Protein AF-A0AAD9UK07-F1 (afdb_monomer_lite)

Foldseek 3Di:
DDPPDDPDDKDWDKDDDVVVHFAFDPVLPDVVVPDPVPTDTQIFTPDMPPCQDPVDHDDRVVVSCVVSPPPRPPDD

InterPro domains:
  IPR047278 DENN domain-containing protein 5A/B [PTHR46070] (4-67)

Structure (mmCIF, N/CA/C/O backbone):
data_AF-A0AAD9UK07-F1
#
_entry.id   AF-A0AAD9UK07-F1
#
loop_
_atom_site.group_PDB
_atom_site.id
_atom_site.type_symbol
_atom_site.label_atom_id
_atom_site.label_alt_id
_atom_site.label_comp_id
_atom_site.label_asym_id
_atom_site.label_entity_id
_atom_site.label_seq_id
_atom_site.pdbx_PDB_ins_code
_atom_site.Cartn_x
_atom_site.Cartn_y
_atom_site.Cartn_z
_atom_site.occupancy
_atom_site.B_iso_or_equiv
_atom_site.auth_seq_id
_atom_site.auth_comp_id
_atom_site.auth_asym_id
_atom_site.auth_atom_id
_atom_site.pdbx_PDB_model_num
ATOM 1 N N . MET A 1 1 ? -15.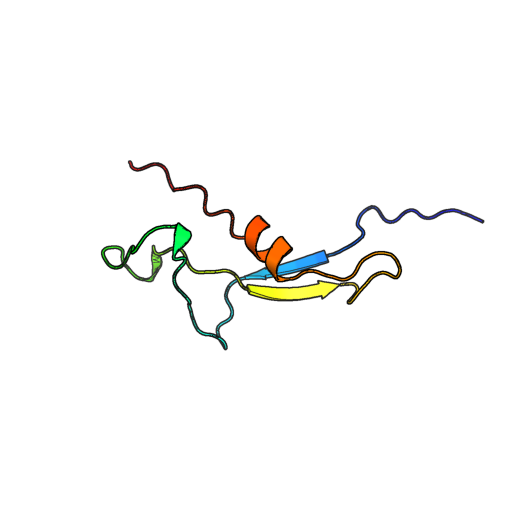993 0.967 35.239 1.00 45.06 1 MET A N 1
ATOM 2 C CA . MET A 1 1 ? -15.880 1.162 33.781 1.00 45.06 1 MET A CA 1
ATOM 3 C C . MET A 1 1 ? -14.479 0.733 33.395 1.00 45.06 1 MET A C 1
ATOM 5 O O . MET A 1 1 ? -13.534 1.424 33.738 1.00 45.06 1 MET A O 1
ATOM 9 N N . THR A 1 2 ? -14.327 -0.474 32.859 1.00 46.56 2 THR A N 1
ATOM 10 C CA . THR A 1 2 ? -13.030 -1.028 32.452 1.00 46.56 2 THR A CA 1
ATOM 11 C C . THR A 1 2 ? -12.538 -0.293 31.212 1.00 46.56 2 THR A C 1
ATOM 13 O O . THR A 1 2 ? -13.172 -0.369 30.163 1.00 46.56 2 THR A O 1
ATOM 16 N N . THR A 1 3 ? -11.438 0.446 31.338 1.00 55.19 3 THR A N 1
ATOM 17 C CA . THR A 1 3 ? -10.749 1.097 30.221 1.00 55.19 3 THR A CA 1
ATOM 18 C C . THR A 1 3 ? -10.031 0.018 29.417 1.00 55.19 3 THR A C 1
ATOM 20 O O . THR A 1 3 ? -8.888 -0.333 29.700 1.00 55.19 3 THR A O 1
ATOM 23 N N . THR A 1 4 ? -10.725 -0.591 28.460 1.00 61.19 4 THR A N 1
ATOM 24 C CA . THR A 1 4 ? -10.112 -1.550 27.539 1.00 61.19 4 THR A CA 1
ATOM 25 C C . THR A 1 4 ? -9.282 -0.757 26.532 1.00 61.19 4 THR A C 1
ATOM 27 O O . THR A 1 4 ? -9.792 -0.345 25.495 1.00 61.19 4 THR A O 1
ATOM 30 N N . HIS A 1 5 ? -8.025 -0.463 26.863 1.00 71.12 5 HIS A N 1
ATOM 31 C CA . HIS A 1 5 ? -7.094 0.118 25.898 1.00 71.12 5 HIS A CA 1
ATOM 32 C C . HIS A 1 5 ? -6.826 -0.915 24.797 1.00 71.12 5 HIS A C 1
ATOM 34 O O . HIS A 1 5 ? -6.359 -2.020 25.081 1.00 71.12 5 HIS A O 1
ATOM 40 N N . SER A 1 6 ? -7.152 -0.576 23.548 1.00 71.88 6 SER A N 1
ATOM 41 C CA . SER A 1 6 ? -6.715 -1.351 22.391 1.00 71.88 6 SER A CA 1
ATOM 42 C C . SER A 1 6 ? -5.192 -1.298 22.301 1.00 71.88 6 SER A C 1
ATOM 44 O O . SER A 1 6 ? -4.577 -0.264 22.541 1.00 71.88 6 SER A O 1
ATOM 46 N N . LEU A 1 7 ? -4.572 -2.428 21.963 1.00 80.94 7 LEU A N 1
ATOM 47 C CA . LEU A 1 7 ? -3.119 -2.509 21.775 1.00 80.94 7 LEU A CA 1
ATOM 48 C C . LEU A 1 7 ? -2.649 -1.790 20.502 1.00 80.94 7 LEU A C 1
ATOM 50 O O . LEU A 1 7 ? -1.459 -1.536 20.346 1.00 80.94 7 LEU A O 1
ATOM 54 N N . VAL A 1 8 ? -3.576 -1.514 19.584 1.00 81.50 8 VAL A N 1
ATOM 55 C CA . VAL A 1 8 ? -3.324 -0.929 18.268 1.00 81.50 8 VAL A CA 1
ATOM 56 C C . VAL A 1 8 ? -4.469 0.021 17.924 1.00 81.50 8 VAL A C 1
ATOM 58 O O . VAL A 1 8 ? -5.634 -0.329 18.124 1.00 81.50 8 VAL A O 1
ATOM 61 N N . ASP A 1 9 ? -4.133 1.199 17.399 1.00 82.19 9 ASP A N 1
ATOM 62 C CA . ASP A 1 9 ? -5.107 2.209 16.960 1.00 82.19 9 ASP A CA 1
ATOM 63 C C . ASP A 1 9 ? -5.533 2.025 15.495 1.00 82.19 9 ASP A C 1
ATOM 65 O O . ASP A 1 9 ? -6.663 2.350 15.139 1.00 82.19 9 ASP A O 1
ATOM 69 N N . TYR A 1 10 ? -4.644 1.481 14.656 1.00 84.44 10 TYR A N 1
ATOM 70 C CA . TYR A 1 10 ? -4.848 1.304 13.219 1.00 84.44 10 TYR A CA 1
ATOM 71 C C . TYR A 1 10 ? -4.222 0.014 12.692 1.00 84.44 10 TYR A C 1
ATOM 73 O O . TYR A 1 10 ? -3.066 -0.293 12.976 1.00 84.44 10 TYR A O 1
ATOM 81 N N . PHE A 1 11 ? -4.962 -0.688 11.841 1.00 87.31 11 PHE A N 1
ATOM 82 C CA . PHE A 1 11 ? -4.467 -1.770 10.999 1.00 87.31 11 PHE A CA 1
ATOM 83 C C . PHE A 1 11 ? -4.483 -1.322 9.544 1.00 87.31 11 PHE A C 1
ATOM 85 O O . PHE A 1 11 ? -5.460 -0.735 9.086 1.00 87.31 11 PHE A O 1
ATOM 92 N N . VAL A 1 12 ? -3.410 -1.607 8.813 1.00 88.69 12 VAL A N 1
ATOM 93 C CA . VAL A 1 12 ? -3.255 -1.202 7.414 1.00 88.69 12 VAL A CA 1
ATOM 94 C C . VAL A 1 12 ? -2.764 -2.390 6.606 1.00 88.69 12 VAL A C 1
ATOM 96 O O . VAL A 1 12 ? -1.878 -3.121 7.043 1.00 88.69 12 VAL A O 1
ATOM 99 N N . ILE A 1 13 ? -3.348 -2.575 5.429 1.00 89.25 13 ILE A N 1
ATOM 100 C CA . ILE A 1 13 ? -2.923 -3.548 4.433 1.00 89.25 13 ILE A CA 1
ATOM 101 C C . ILE A 1 13 ? -2.239 -2.755 3.324 1.00 89.25 13 ILE A C 1
ATOM 103 O O . ILE A 1 13 ? -2.887 -1.959 2.645 1.00 89.25 13 ILE A O 1
ATOM 107 N N . SER A 1 14 ? -0.936 -2.957 3.149 1.00 88.12 14 SER A N 1
ATOM 108 C CA . SER A 1 14 ? -0.167 -2.391 2.041 1.00 88.12 14 SER A CA 1
ATOM 109 C C . SER A 1 14 ? 0.325 -3.493 1.107 1.00 88.12 14 SER A C 1
ATOM 111 O O . SER A 1 14 ? 0.557 -4.629 1.523 1.00 88.12 14 SER A O 1
ATOM 113 N N . GLY A 1 15 ? 0.447 -3.175 -0.177 1.00 86.44 15 GLY A N 1
ATOM 114 C CA . GLY A 1 15 ? 0.871 -4.133 -1.191 1.00 86.44 15 GLY A CA 1
ATOM 115 C C . GLY A 1 15 ? 0.943 -3.514 -2.579 1.00 86.44 15 GLY A C 1
ATOM 116 O O . GLY A 1 15 ? 0.912 -2.297 -2.721 1.00 86.44 15 GLY A O 1
ATOM 117 N N . LEU A 1 16 ? 1.053 -4.354 -3.605 1.00 86.00 16 LEU A N 1
ATOM 118 C CA . LEU A 1 16 ? 1.013 -3.906 -4.995 1.00 86.00 16 LEU A CA 1
ATOM 119 C C . LEU A 1 16 ? -0.436 -3.855 -5.468 1.00 86.00 16 LEU A C 1
ATOM 121 O O . LEU A 1 16 ? -1.165 -4.841 -5.344 1.00 86.00 16 LEU A O 1
ATOM 125 N N . ASP A 1 17 ? -0.838 -2.714 -6.015 1.00 84.88 17 ASP A N 1
ATOM 126 C CA . ASP A 1 17 ? -2.148 -2.556 -6.628 1.00 84.88 17 ASP A CA 1
ATOM 127 C C . ASP A 1 17 ? -2.065 -2.867 -8.129 1.00 84.88 17 ASP A C 1
ATOM 129 O O . ASP A 1 17 ? -1.397 -2.193 -8.912 1.00 84.88 17 ASP A O 1
ATOM 133 N N . ILE A 1 18 ? -2.752 -3.934 -8.533 1.00 78.19 18 ILE A N 1
ATOM 134 C CA . ILE A 1 18 ? -2.802 -4.391 -9.927 1.00 78.19 18 ILE A CA 1
ATOM 135 C C . ILE A 1 18 ? -3.648 -3.426 -10.775 1.00 78.19 18 ILE A C 1
ATOM 137 O O . ILE A 1 18 ? -3.464 -3.356 -11.989 1.00 78.19 18 ILE A O 1
ATOM 141 N N . SER A 1 19 ? -4.563 -2.676 -10.149 1.00 82.19 19 SER A N 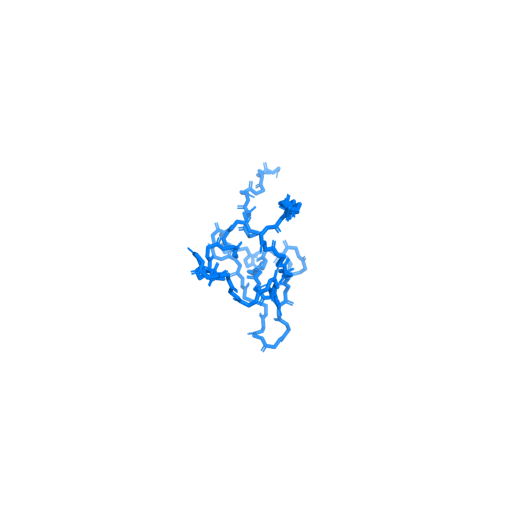1
ATOM 142 C CA . SER A 1 19 ? -5.462 -1.755 -10.846 1.00 82.19 19 SER A CA 1
ATOM 143 C C . SER A 1 19 ? -4.794 -0.427 -11.207 1.00 82.19 19 SER A C 1
ATOM 145 O O . SER A 1 19 ? -5.013 0.069 -12.312 1.00 82.19 19 SER A O 1
ATOM 147 N N . SER A 1 20 ? -3.927 0.109 -10.340 1.00 73.81 20 SER A N 1
ATOM 148 C CA . SER A 1 20 ? -3.094 1.279 -10.652 1.00 73.81 20 SER A CA 1
ATOM 149 C C . SER A 1 20 ? -1.943 0.964 -11.606 1.00 73.81 20 SER A C 1
ATOM 151 O O . SER A 1 20 ? -1.426 1.865 -12.258 1.00 73.81 20 SER A O 1
ATOM 153 N N . GLY A 1 21 ? -1.537 -0.305 -11.682 1.00 76.44 21 GLY A N 1
ATOM 154 C CA . GLY A 1 21 ? -0.316 -0.721 -12.357 1.00 76.44 21 GLY A CA 1
ATOM 155 C C . GLY A 1 21 ? 0.893 -0.707 -11.422 1.00 76.44 21 GLY A C 1
ATOM 156 O O . GLY A 1 21 ? 0.874 -0.142 -10.327 1.00 76.44 21 GLY A O 1
ATOM 157 N N . LEU A 1 22 ? 1.953 -1.387 -11.862 1.00 79.06 22 LEU A N 1
ATOM 158 C CA . LEU A 1 22 ? 3.204 -1.501 -11.123 1.00 79.06 22 LEU A CA 1
ATOM 159 C C . LEU A 1 22 ? 4.065 -0.256 -11.350 1.00 79.06 22 LEU A C 1
ATOM 161 O O . LEU A 1 22 ? 4.905 -0.221 -12.251 1.00 79.06 22 LEU A O 1
ATOM 165 N N . GLU A 1 23 ? 3.843 0.761 -10.523 1.00 77.81 23 GLU A N 1
ATOM 166 C CA . GLU A 1 23 ? 4.645 1.982 -10.531 1.00 77.81 23 GLU A CA 1
ATOM 167 C C . GLU A 1 23 ? 6.058 1.687 -9.997 1.00 77.81 23 GLU A C 1
ATOM 169 O O . GLU A 1 23 ? 6.192 1.142 -8.894 1.00 77.81 23 GLU A O 1
ATOM 174 N N . PRO A 1 24 ? 7.127 2.005 -10.748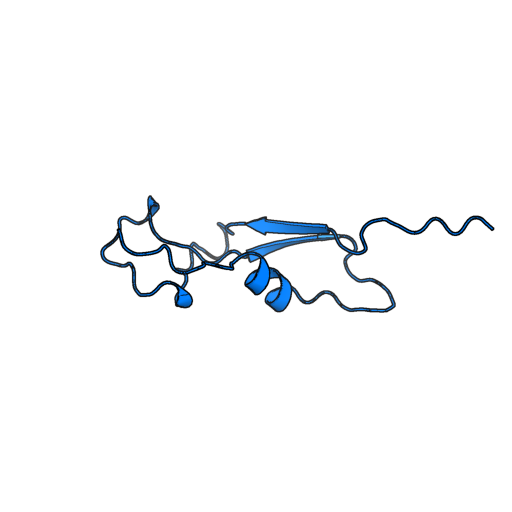 1.00 74.31 24 PRO A N 1
ATOM 175 C CA . PRO A 1 24 ? 8.491 1.818 -10.270 1.00 74.31 24 PRO A CA 1
ATOM 176 C C . PRO A 1 24 ? 8.761 2.725 -9.064 1.00 74.31 24 PRO A C 1
ATOM 178 O O . PRO A 1 24 ? 8.317 3.875 -9.018 1.00 74.31 24 PRO A O 1
ATOM 181 N N . ASP A 1 25 ? 9.508 2.221 -8.084 1.00 76.06 25 ASP A N 1
ATOM 182 C CA . ASP A 1 25 ? 9.953 3.053 -6.970 1.00 76.06 25 ASP A CA 1
ATOM 183 C C . ASP A 1 25 ? 11.094 3.983 -7.412 1.00 76.06 25 ASP A C 1
ATOM 185 O O . ASP A 1 25 ? 12.256 3.585 -7.501 1.00 76.06 25 ASP A O 1
ATOM 189 N N . LEU A 1 26 ? 10.749 5.245 -7.679 1.00 69.56 26 LEU A N 1
ATOM 190 C CA . LEU A 1 26 ? 11.680 6.282 -8.135 1.00 69.56 26 LEU A CA 1
ATOM 191 C C . LEU A 1 26 ? 12.781 6.598 -7.109 1.00 69.56 26 LEU A C 1
ATOM 193 O O . LEU A 1 26 ? 13.836 7.108 -7.485 1.00 69.56 26 LEU A O 1
ATOM 197 N N . LEU A 1 27 ? 12.559 6.306 -5.821 1.00 68.38 27 LEU A N 1
ATOM 198 C CA . LEU A 1 27 ? 13.553 6.533 -4.767 1.00 68.38 27 LEU A CA 1
ATOM 199 C C . LEU A 1 27 ? 14.655 5.469 -4.769 1.00 68.38 27 LEU A C 1
ATOM 201 O O . LEU A 1 27 ? 15.767 5.737 -4.317 1.00 68.38 27 LEU A O 1
ATOM 205 N N . SER A 1 28 ? 14.374 4.296 -5.334 1.00 63.25 28 SER A N 1
ATOM 206 C CA . SER A 1 28 ? 15.334 3.203 -5.479 1.00 63.25 28 SER A CA 1
ATOM 207 C C . SER A 1 28 ? 16.244 3.342 -6.713 1.00 63.25 28 SER A C 1
ATOM 209 O O . SER A 1 28 ? 17.072 2.467 -6.970 1.00 63.25 28 SER A O 1
ATOM 211 N N . GLY A 1 29 ? 16.119 4.439 -7.472 1.00 60.66 29 GLY A N 1
ATOM 212 C CA . GLY A 1 29 ? 16.836 4.679 -8.725 1.00 60.66 29 GLY A CA 1
ATOM 213 C C . GLY A 1 29 ? 16.179 3.998 -9.929 1.00 60.66 29 GLY A C 1
ATOM 214 O O . GLY A 1 29 ? 15.419 3.038 -9.786 1.00 60.66 29 GLY A O 1
ATOM 215 N N . ASP A 1 30 ? 16.472 4.494 -11.136 1.00 59.56 30 ASP A N 1
ATOM 216 C CA . ASP A 1 30 ? 15.997 3.911 -12.397 1.00 59.56 30 ASP A CA 1
ATOM 217 C C . ASP A 1 30 ? 16.633 2.527 -12.621 1.00 59.56 30 ASP A C 1
ATOM 219 O O . ASP A 1 30 ? 17.578 2.342 -13.387 1.00 59.56 30 ASP A O 1
ATOM 223 N N . ASN A 1 31 ? 16.080 1.506 -11.967 1.00 61.72 31 ASN A N 1
ATOM 224 C CA . ASN A 1 31 ? 16.461 0.101 -12.116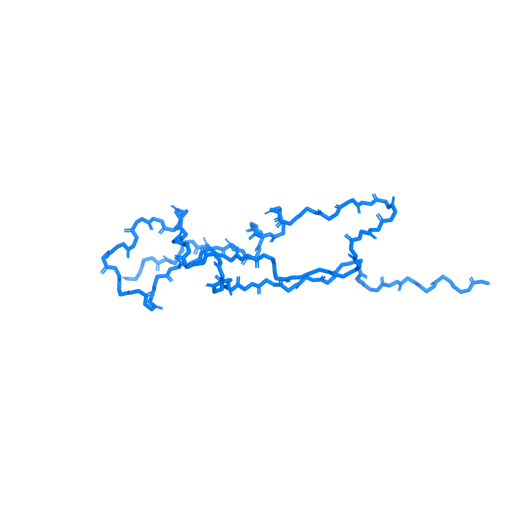 1.00 61.72 31 ASN A CA 1
ATOM 225 C C . ASN A 1 31 ? 15.929 -0.497 -13.433 1.00 61.72 31 ASN A C 1
ATOM 227 O O . ASN A 1 31 ? 15.610 -1.683 -13.513 1.00 61.72 31 ASN A O 1
ATOM 231 N N . LEU A 1 32 ? 15.828 0.306 -14.499 1.00 65.56 32 LEU A N 1
ATOM 232 C CA . LEU A 1 32 ? 15.431 -0.138 -15.842 1.00 65.56 32 LEU A CA 1
ATOM 233 C C . LEU A 1 32 ? 16.363 -1.243 -16.370 1.00 65.56 32 LEU A C 1
ATOM 235 O O . LEU A 1 32 ? 15.943 -2.058 -17.189 1.00 65.56 32 LEU A O 1
ATOM 239 N N . HIS A 1 33 ? 17.595 -1.305 -15.856 1.00 71.00 33 HIS A N 1
ATOM 240 C CA . HIS A 1 33 ? 18.577 -2.341 -16.170 1.00 71.00 33 HIS A CA 1
ATOM 241 C C . HIS A 1 33 ? 18.329 -3.679 -15.438 1.00 71.00 33 HIS A C 1
ATOM 243 O O . HIS A 1 33 ? 18.810 -4.718 -15.889 1.00 71.00 33 HIS A O 1
ATOM 249 N N . CYS A 1 34 ? 17.569 -3.686 -14.338 1.00 69.12 34 CYS A N 1
ATOM 250 C CA . CYS A 1 34 ? 17.162 -4.909 -13.643 1.00 69.12 34 CYS A CA 1
ATOM 251 C C . CYS A 1 34 ? 15.947 -5.541 -14.345 1.00 69.12 34 CYS A C 1
ATOM 253 O O . CYS A 1 34 ? 15.124 -4.807 -14.900 1.00 69.12 34 CYS A O 1
ATOM 255 N N . PRO A 1 35 ? 15.781 -6.873 -14.332 1.00 77.56 35 PRO A N 1
ATOM 256 C CA . PRO A 1 35 ? 14.556 -7.527 -14.789 1.00 77.56 35 PRO A CA 1
ATOM 257 C C . PRO A 1 35 ? 13.323 -7.001 -14.032 1.00 77.56 35 PRO A C 1
ATOM 259 O O . PRO A 1 35 ? 13.436 -6.741 -12.837 1.00 77.56 35 PRO A O 1
ATOM 262 N N . PRO A 1 36 ? 12.132 -6.892 -14.658 1.00 77.31 36 PRO A N 1
ATOM 263 C CA . PRO A 1 36 ? 10.920 -6.398 -13.992 1.00 77.31 36 PRO A CA 1
ATOM 264 C C . PRO A 1 36 ? 10.626 -7.071 -12.643 1.00 77.31 36 PRO A C 1
ATOM 266 O O . PRO A 1 36 ? 10.270 -6.399 -11.689 1.00 77.31 36 PRO A O 1
ATOM 269 N N . LEU A 1 37 ? 10.850 -8.384 -12.537 1.00 79.81 37 LEU A N 1
ATOM 270 C CA . LEU A 1 37 ? 10.607 -9.146 -11.308 1.00 79.81 37 LEU A CA 1
ATOM 271 C C . LEU A 1 37 ? 11.530 -8.753 -10.139 1.00 79.81 37 LEU A C 1
ATOM 273 O O . LEU A 1 37 ? 11.173 -8.960 -8.985 1.00 79.81 37 LEU A O 1
ATOM 277 N N . GLU A 1 38 ? 12.706 -8.204 -10.437 1.00 73.88 38 GLU A N 1
ATOM 278 C CA . GLU A 1 38 ? 13.725 -7.818 -9.454 1.00 73.88 38 GLU A CA 1
ATOM 279 C C . GLU A 1 38 ? 13.685 -6.319 -9.137 1.00 73.88 38 GLU A C 1
ATOM 281 O O . GLU A 1 38 ? 14.472 -5.831 -8.326 1.00 73.88 38 GLU A O 1
ATOM 286 N N . ARG A 1 39 ? 12.785 -5.564 -9.780 1.00 77.19 39 ARG A N 1
ATOM 287 C CA . ARG A 1 39 ? 12.663 -4.129 -9.539 1.00 77.19 39 ARG A CA 1
ATOM 288 C C . ARG A 1 39 ? 11.843 -3.847 -8.282 1.00 77.19 39 ARG A C 1
ATOM 290 O O . ARG A 1 39 ? 10.828 -4.504 -8.044 1.00 77.19 39 ARG A O 1
ATOM 297 N N . PRO A 1 40 ? 12.223 -2.813 -7.521 1.00 76.31 40 PRO A N 1
ATOM 298 C CA . PRO A 1 40 ? 11.376 -2.284 -6.471 1.00 76.31 40 PRO A CA 1
ATOM 299 C C . PRO A 1 40 ? 10.186 -1.543 -7.090 1.00 76.31 40 PRO A C 1
ATOM 301 O O . PRO A 1 40 ? 10.336 -0.687 -7.969 1.00 76.31 40 PRO A O 1
ATOM 304 N N . TYR A 1 41 ? 8.995 -1.888 -6.614 1.00 80.38 41 TYR A N 1
ATOM 305 C CA . TYR A 1 41 ? 7.741 -1.255 -6.999 1.00 80.38 41 TYR A CA 1
ATOM 306 C C . TYR A 1 41 ? 7.160 -0.491 -5.820 1.00 80.38 41 TYR A C 1
ATOM 308 O O . TYR A 1 41 ? 7.278 -0.907 -4.664 1.00 80.38 41 TYR A O 1
ATOM 316 N N . ARG A 1 42 ? 6.496 0.618 -6.126 1.00 78.56 42 ARG A N 1
ATOM 317 C CA . ARG A 1 42 ? 5.801 1.424 -5.136 1.00 78.56 42 ARG A CA 1
ATOM 318 C C . ARG A 1 42 ? 4.654 0.617 -4.529 1.00 78.56 42 ARG A C 1
ATOM 320 O O . ARG A 1 42 ? 3.806 0.095 -5.252 1.00 78.56 42 ARG A O 1
ATOM 327 N N . SER A 1 43 ? 4.606 0.546 -3.199 1.00 83.75 43 SER A N 1
ATOM 328 C CA . SER A 1 43 ? 3.455 -0.040 -2.511 1.00 83.75 43 SER A CA 1
ATOM 329 C C . SER A 1 43 ? 2.299 0.959 -2.437 1.00 83.75 43 SER A C 1
ATOM 331 O O . SER A 1 43 ? 2.503 2.170 -2.381 1.00 83.75 43 SER A O 1
ATOM 333 N N . ALA A 1 44 ? 1.076 0.451 -2.428 1.00 85.88 44 ALA A N 1
ATOM 334 C CA . ALA A 1 44 ? -0.153 1.194 -2.218 1.00 85.88 44 ALA A CA 1
ATOM 335 C C . ALA A 1 44 ? -0.843 0.701 -0.941 1.00 85.88 44 ALA A C 1
ATOM 337 O O . ALA A 1 44 ? -0.671 -0.450 -0.527 1.00 85.88 44 ALA A O 1
ATOM 338 N N . ILE A 1 45 ? -1.641 1.568 -0.317 1.00 88.00 45 ILE A N 1
ATOM 339 C CA . ILE A 1 45 ? -2.535 1.160 0.768 1.00 88.00 45 ILE A CA 1
ATOM 340 C C . ILE A 1 45 ? -3.776 0.524 0.143 1.00 88.00 45 ILE A C 1
ATOM 342 O O . ILE A 1 45 ? -4.552 1.201 -0.523 1.00 88.00 45 ILE A O 1
ATOM 346 N N . LEU A 1 46 ? -3.944 -0.779 0.358 1.00 87.94 46 LEU A N 1
ATOM 347 C CA . LEU A 1 46 ? -5.063 -1.575 -0.153 1.00 87.94 46 LEU A CA 1
ATOM 348 C C . LEU A 1 46 ? -6.286 -1.503 0.772 1.00 87.94 46 LEU A C 1
ATOM 350 O O . LEU A 1 46 ? -7.412 -1.735 0.341 1.00 87.94 46 LEU A O 1
ATOM 354 N N . GLY A 1 47 ? -6.068 -1.188 2.048 1.00 87.38 47 GLY A N 1
ATOM 355 C CA . GLY A 1 47 ? -7.136 -0.959 3.011 1.00 87.38 47 GLY A CA 1
ATOM 356 C C . GLY A 1 47 ? -6.604 -0.574 4.384 1.00 87.38 47 GLY A C 1
ATOM 357 O O . GLY A 1 47 ? -5.454 -0.859 4.723 1.00 87.38 47 GLY A O 1
ATOM 358 N N . HIS A 1 48 ? -7.449 0.056 5.191 1.00 89.50 48 HIS A N 1
ATOM 359 C CA . HIS A 1 48 ? -7.148 0.421 6.571 1.00 89.50 48 HIS A CA 1
ATOM 360 C C . HIS A 1 48 ? -8.384 0.262 7.458 1.00 89.50 48 HIS A C 1
ATOM 362 O O . HIS A 1 48 ? -9.519 0.389 6.999 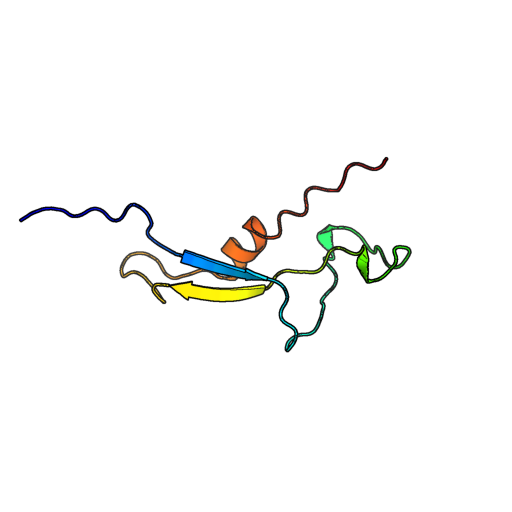1.00 89.50 48 HIS A O 1
ATOM 368 N N . TYR A 1 49 ? -8.165 -0.052 8.734 1.00 85.06 49 TYR A N 1
ATOM 369 C CA . TYR A 1 49 ? -9.225 -0.204 9.722 1.00 85.06 49 TYR A CA 1
ATOM 370 C C . TYR A 1 49 ? -8.779 0.281 11.110 1.00 85.06 49 TYR A C 1
ATOM 372 O O . TYR A 1 49 ? -7.703 -0.116 11.564 1.00 85.06 49 TYR A O 1
ATOM 380 N N . PRO A 1 50 ? -9.614 1.053 11.830 1.00 85.62 50 PRO A N 1
ATOM 381 C CA . PRO A 1 50 ? -10.846 1.704 11.362 1.00 85.62 50 PRO A CA 1
ATOM 382 C C . PRO A 1 50 ? -10.559 2.798 10.314 1.00 85.62 50 PRO A C 1
ATOM 384 O O . PRO A 1 50 ? -9.416 3.219 10.154 1.00 85.62 50 PRO A O 1
ATOM 387 N N . GLU A 1 51 ? -11.590 3.260 9.594 1.00 79.56 51 GLU A N 1
ATOM 388 C CA . GLU A 1 51 ? -11.426 4.254 8.515 1.00 79.56 51 GLU A CA 1
ATOM 389 C C . GLU A 1 51 ? -10.829 5.578 9.025 1.00 79.56 51 GLU A C 1
ATOM 391 O O . GLU A 1 51 ? -10.011 6.221 8.368 1.00 79.56 51 GLU A O 1
ATOM 396 N N . SER A 1 52 ? -11.218 5.977 10.231 1.00 78.12 52 SER A N 1
ATOM 397 C CA . SER A 1 52 ? -10.590 7.051 10.990 1.00 78.12 52 SER A CA 1
ATOM 398 C C . SER A 1 52 ? -10.926 6.883 12.467 1.00 78.12 52 SER A C 1
ATOM 400 O O . SER A 1 52 ? -11.955 6.301 12.821 1.00 78.12 52 SER A O 1
ATOM 402 N N . VAL A 1 53 ? -10.060 7.395 13.337 1.00 80.94 53 VAL A N 1
ATOM 403 C CA . VAL A 1 53 ? -10.351 7.541 14.764 1.00 80.94 53 VAL A CA 1
ATOM 404 C C . VAL A 1 53 ? -10.678 9.007 15.067 1.00 80.94 53 VAL A C 1
ATOM 406 O O . VAL A 1 53 ? -10.132 9.901 14.419 1.00 80.94 53 VAL A O 1
ATOM 409 N N . PRO A 1 54 ? -11.523 9.305 16.070 1.00 80.75 54 PRO A N 1
ATOM 410 C CA . PRO A 1 54 ? -11.956 10.676 16.364 1.00 80.75 54 PRO A CA 1
ATOM 411 C C . PRO A 1 54 ? -10.823 11.679 16.628 1.00 80.75 54 PRO A C 1
ATOM 413 O O . PRO A 1 54 ? -11.023 12.881 16.487 1.00 80.75 54 PRO A O 1
ATOM 416 N N . TRP A 1 55 ? -9.652 11.197 17.048 1.00 81.31 55 TRP A N 1
ATOM 417 C CA . TRP A 1 55 ? -8.502 12.025 17.415 1.00 81.31 55 TRP A CA 1
ATOM 418 C C . TRP A 1 55 ? -7.435 12.148 16.322 1.00 81.31 55 TRP A C 1
ATOM 420 O O . TRP A 1 55 ? -6.505 12.932 16.491 1.00 81.31 55 TRP A O 1
ATOM 430 N N . ASN A 1 56 ? -7.522 11.382 15.231 1.00 82.94 56 ASN A N 1
ATOM 431 C CA . ASN A 1 56 ? -6.525 11.420 14.164 1.00 82.94 56 ASN A CA 1
ATOM 432 C C . ASN A 1 56 ? -7.113 10.919 12.844 1.00 82.94 56 ASN A C 1
ATOM 434 O O . ASN A 1 56 ? -7.669 9.828 12.799 1.00 82.94 56 ASN A O 1
ATOM 438 N N . THR A 1 57 ? -6.941 11.658 11.754 1.00 82.56 57 THR A N 1
ATOM 439 C CA . THR A 1 57 ? -7.298 11.174 10.414 1.00 82.56 57 THR A CA 1
ATOM 440 C C . THR A 1 57 ? -6.225 10.235 9.871 1.00 82.56 57 THR A C 1
ATOM 442 O O . THR A 1 57 ? -5.038 10.420 10.134 1.00 82.56 57 THR A O 1
ATOM 445 N N . PHE A 1 58 ? -6.631 9.232 9.095 1.00 85.12 58 PHE A N 1
ATOM 446 C CA . PHE A 1 58 ? -5.695 8.304 8.472 1.00 85.12 58 PHE A CA 1
ATOM 447 C C . PHE A 1 58 ? -4.935 8.970 7.311 1.00 85.12 58 PHE A C 1
ATOM 449 O O . PHE A 1 58 ? -5.553 9.444 6.358 1.00 85.12 58 PHE A O 1
ATOM 456 N N . ASP A 1 59 ? -3.601 8.980 7.375 1.00 86.69 59 ASP A N 1
ATOM 457 C CA . ASP A 1 59 ? -2.730 9.454 6.293 1.00 86.69 59 ASP A CA 1
ATOM 458 C C . ASP A 1 59 ? -2.113 8.263 5.549 1.00 86.69 59 ASP A C 1
ATOM 460 O O . ASP A 1 59 ? -1.105 7.678 5.958 1.00 86.69 59 ASP A O 1
ATOM 464 N N . SER A 1 60 ? -2.740 7.907 4.429 1.00 82.25 60 SER A N 1
ATOM 465 C CA . SER A 1 60 ? -2.285 6.804 3.582 1.00 82.25 60 SER A CA 1
ATOM 466 C C . SER A 1 60 ? -0.896 7.040 2.981 1.00 82.25 60 SER A C 1
ATOM 468 O O . SER A 1 60 ? -0.144 6.080 2.817 1.00 82.25 60 SER A O 1
ATOM 470 N N . ALA A 1 61 ? -0.522 8.288 2.684 1.00 81.62 61 ALA A N 1
ATOM 471 C CA . ALA A 1 61 ? 0.761 8.609 2.069 1.00 81.62 61 ALA A CA 1
ATOM 472 C C . ALA A 1 61 ? 1.903 8.453 3.077 1.00 81.62 61 ALA A C 1
ATOM 474 O O . ALA A 1 61 ? 2.921 7.838 2.759 1.00 81.62 61 ALA A O 1
ATOM 475 N N . ALA A 1 62 ? 1.715 8.934 4.309 1.00 83.25 62 ALA A N 1
ATOM 476 C CA . ALA A 1 62 ? 2.689 8.757 5.383 1.00 83.25 62 ALA A CA 1
ATOM 477 C C . ALA A 1 62 ? 2.917 7.272 5.709 1.00 83.25 62 ALA A C 1
ATOM 479 O O . ALA A 1 62 ? 4.061 6.828 5.810 1.00 83.25 62 ALA A O 1
ATOM 480 N N . VAL A 1 63 ? 1.842 6.483 5.808 1.00 83.50 63 VAL A N 1
ATOM 481 C CA . VAL A 1 63 ? 1.950 5.038 6.069 1.00 83.50 63 VAL A CA 1
ATOM 482 C C . VAL A 1 63 ? 2.608 4.304 4.900 1.00 83.50 63 VAL A C 1
ATOM 484 O O . VAL A 1 63 ? 3.464 3.449 5.120 1.00 83.50 63 VAL A O 1
ATOM 487 N N . CYS A 1 64 ? 2.272 4.681 3.666 1.00 78.75 64 CYS A N 1
ATOM 488 C CA . CYS A 1 64 ? 2.884 4.147 2.452 1.00 78.75 64 CYS A CA 1
ATOM 489 C C . CYS A 1 64 ? 4.400 4.410 2.397 1.00 78.75 64 CYS A C 1
ATOM 491 O O . CYS A 1 64 ? 5.154 3.531 1.982 1.00 78.75 64 CYS A O 1
ATOM 493 N N . MET A 1 65 ? 4.878 5.572 2.858 1.00 76.94 65 MET A N 1
ATOM 494 C CA . MET A 1 65 ? 6.319 5.853 2.944 1.00 76.94 65 MET A CA 1
ATOM 495 C C . MET A 1 65 ? 7.030 4.967 3.973 1.00 76.94 65 MET A C 1
ATOM 497 O O . MET A 1 65 ? 8.149 4.525 3.730 1.00 76.94 65 MET A O 1
ATOM 501 N N . VAL A 1 66 ? 6.386 4.672 5.106 1.00 75.00 66 VAL A N 1
ATOM 502 C CA . VAL A 1 66 ? 6.954 3.777 6.127 1.00 75.00 66 VAL A CA 1
ATOM 503 C C . VAL A 1 66 ? 6.992 2.331 5.628 1.00 75.00 66 VAL A C 1
ATOM 505 O O . VAL A 1 66 ? 7.998 1.649 5.823 1.00 75.00 66 VAL A O 1
ATOM 508 N N . SER A 1 67 ? 5.939 1.864 4.949 1.00 71.31 67 SER A N 1
ATOM 509 C CA . SER A 1 67 ? 5.893 0.507 4.386 1.00 71.31 67 SER A CA 1
ATOM 510 C C . SER A 1 67 ? 6.806 0.328 3.176 1.00 71.31 67 SER A C 1
ATOM 512 O O . SER A 1 67 ? 7.360 -0.748 2.983 1.00 71.31 67 SER A O 1
ATOM 514 N N . THR A 1 68 ? 6.984 1.385 2.384 1.00 65.06 68 THR A N 1
ATOM 515 C CA . THR A 1 68 ? 7.905 1.447 1.237 1.00 65.06 68 THR A CA 1
ATOM 516 C C . THR A 1 68 ? 9.237 2.060 1.660 1.00 65.06 68 THR A C 1
ATOM 518 O O . THR A 1 68 ? 9.830 2.847 0.927 1.00 65.06 68 THR A O 1
ATOM 521 N N . SER A 1 69 ? 9.732 1.726 2.853 1.00 58.25 69 SER A N 1
ATOM 522 C CA . SER A 1 69 ? 11.128 1.984 3.190 1.00 58.25 69 SER A CA 1
ATOM 523 C C . SER A 1 69 ? 11.992 0.990 2.413 1.00 58.25 69 SER A C 1
ATOM 525 O O . SER A 1 69 ? 12.531 0.026 2.952 1.00 58.25 69 SER A O 1
ATOM 527 N N . ALA A 1 70 ? 12.104 1.232 1.105 1.00 55.22 70 ALA A N 1
ATOM 528 C CA . ALA A 1 70 ? 13.199 0.750 0.294 1.00 55.22 70 ALA A CA 1
ATOM 529 C C . ALA A 1 70 ? 14.468 1.395 0.857 1.00 55.22 70 ALA A C 1
ATOM 531 O O . ALA A 1 70 ? 14.948 2.428 0.393 1.00 55.22 70 ALA A O 1
ATOM 532 N N . LEU A 1 71 ? 14.986 0.822 1.945 1.00 50.19 71 LEU A N 1
ATOM 533 C CA . LEU A 1 71 ? 16.378 1.033 2.283 1.00 50.19 71 LEU A CA 1
ATOM 534 C C . LEU A 1 71 ? 17.155 0.653 1.022 1.00 50.19 71 LEU A C 1
ATOM 536 O O . LEU A 1 71 ? 16.868 -0.412 0.465 1.00 50.19 71 LEU A O 1
ATOM 540 N N . PRO A 1 72 ? 18.068 1.514 0.541 1.00 46.28 72 PRO A N 1
ATOM 541 C CA . PRO A 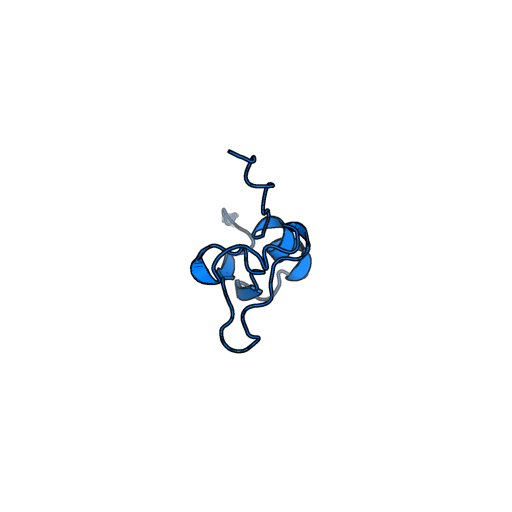1 72 ? 18.864 1.198 -0.629 1.00 46.28 72 PRO A CA 1
ATOM 542 C C . PRO A 1 72 ? 19.475 -0.174 -0.380 1.00 46.28 72 PRO A C 1
ATOM 544 O O . PRO A 1 72 ? 20.221 -0.347 0.587 1.00 46.28 72 PRO A O 1
ATOM 547 N N . VAL A 1 73 ? 19.078 -1.160 -1.189 1.00 48.44 73 VAL A N 1
ATOM 548 C CA . VAL A 1 73 ? 19.711 -2.475 -1.179 1.00 48.44 73 VAL A CA 1
ATOM 549 C C . VAL A 1 73 ? 21.206 -2.197 -1.315 1.00 48.44 73 VAL A C 1
ATOM 551 O O . VAL A 1 73 ? 21.603 -1.565 -2.299 1.00 48.44 73 VAL A O 1
ATOM 554 N N . PRO A 1 74 ? 22.035 -2.506 -0.300 1.00 42.88 74 PRO A N 1
ATOM 555 C CA . PRO A 1 74 ? 23.444 -2.186 -0.381 1.00 42.88 74 PRO A CA 1
ATOM 556 C C . PRO A 1 74 ? 23.974 -2.957 -1.578 1.00 42.88 74 PRO A C 1
ATOM 558 O O . PRO A 1 74 ? 23.841 -4.179 -1.623 1.00 42.88 74 PRO A O 1
ATOM 561 N N . PHE A 1 75 ? 24.495 -2.216 -2.554 1.00 48.56 75 PHE A N 1
ATOM 562 C CA . PHE A 1 75 ? 25.233 -2.748 -3.687 1.00 48.56 75 PHE A CA 1
ATOM 563 C C . PHE A 1 75 ? 26.129 -3.900 -3.211 1.00 48.56 75 PHE A C 1
ATOM 565 O O . PHE A 1 75 ? 26.987 -3.693 -2.347 1.00 48.56 75 PHE A O 1
ATOM 572 N N . MET A 1 76 ? 25.897 -5.096 -3.751 1.00 43.09 76 MET A N 1
ATOM 573 C CA . MET A 1 76 ? 26.852 -6.201 -3.714 1.00 43.09 76 MET A CA 1
ATOM 574 C C . MET A 1 76 ? 27.596 -6.253 -5.041 1.00 43.09 76 MET A C 1
ATOM 576 O O . MET A 1 76 ? 26.944 -6.009 -6.082 1.00 43.09 76 MET A O 1
#

pLDDT: mean 74.21, std 12.69, range [42.88, 89.5]

Radius of gyration: 16.56 Å; chains: 1; bounding box: 43×21×50 Å

Organism: Ridgeia piscesae (NCBI:txid27915)

Secondary structure (DSSP, 8-state):
------S-S-EEEEE--TTT---B-GGG--GGGS-GGGS-B--EEEEEESS-BTTB---HHHHHHHHT--------

Sequence (76 aa):
MTTTHSLVDYFVISGLDISSGLEPDLLSGDNLHCPPLERPYRSAILGHYPESVPWNTFDSAAVCMVSTSALPVPFM